Protein AF-A0A058ZZE0-F1 (afdb_monomer)

Organism: Eucalyptus grandis (NCBI:txid71139)

Radius of gyration: 18.57 Å; Cα contacts (8 Å, |Δi|>4): 77; chains: 1; bounding box: 70×39×33 Å

Secondary structure (DSSP, 8-state):
-----HHHHHHHHHHHHHHHHHHHHHHHTT-GGGHHHHHHTT--HHHHHHGGG--HHHHHHHHHHTT--HHHHHHHHHHHHHHHHHHHHT-SSS---TTSPPTT-HHHHHHHHHHHHHHHHTS----

Solvent-accessible surface area (backbone atoms only — not comparable to full-atom values): 7560 Å² total; per-residue (Å²): 133,86,80,78,48,69,68,55,54,50,49,50,48,52,50,54,51,36,42,49,49,42,30,52,46,28,43,76,72,78,43,39,88,47,30,64,51,34,58,76,70,67,52,36,41,67,55,61,58,51,56,82,73,56,50,73,65,53,48,57,49,48,35,60,77,56,74,49,53,69,69,58,52,53,49,54,55,50,52,56,48,51,53,55,49,28,37,75,69,65,49,78,87,58,88,71,56,91,60,59,74,67,71,75,49,68,67,58,57,55,53,53,54,54,55,56,53,62,64,64,69,75,75,72,82,82,135

pLDDT: mean 70.48, std 19.91, range [34.72, 96.38]

InterPro domains:
  IPR001660 Sterile alpha motif domain [PF07647] (19-52)
  IPR001660 Sterile alpha motif domain [PS50105] (17-59)
  IPR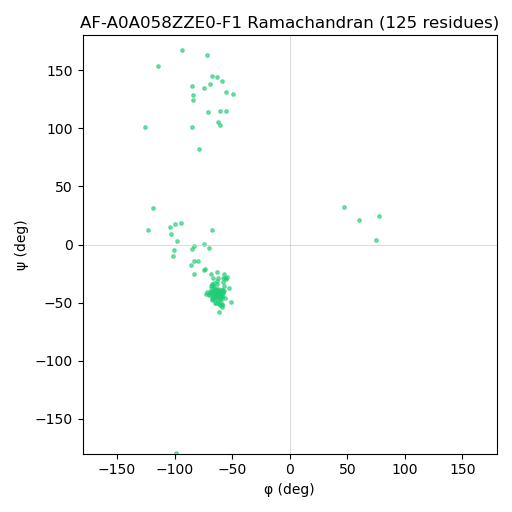013761 Sterile alpha motif/pointed domain superfamily [G3DSA:1.10.150.50] (18-86)
  IPR013761 Sterile alpha motif/pointed domain superfamily [SSF47769] (1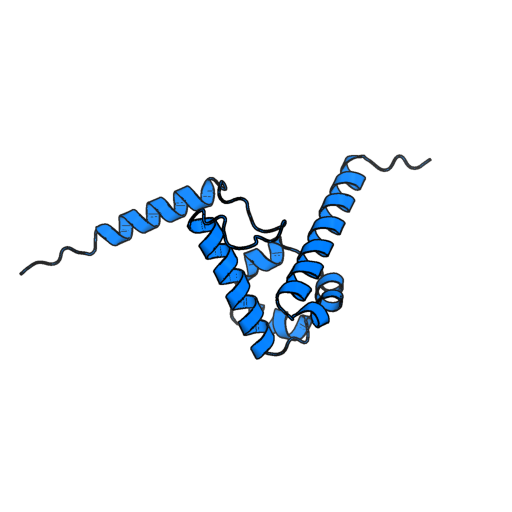9-87)

Structure (mmCIF, N/CA/C/O backbone):
data_AF-A0A058ZZE0-F1
#
_entry.id   AF-A0A058ZZE0-F1
#
loop_
_atom_site.group_PDB
_atom_site.id
_atom_site.type_symbol
_atom_site.label_atom_id
_atom_site.label_alt_id
_atom_site.label_comp_id
_atom_site.label_asym_id
_atom_site.label_entity_id
_atom_site.label_seq_id
_atom_site.pdbx_PDB_ins_code
_atom_site.Cartn_x
_atom_site.Cartn_y
_atom_site.Cartn_z
_atom_site.occupancy
_atom_site.B_iso_or_equiv
_atom_site.au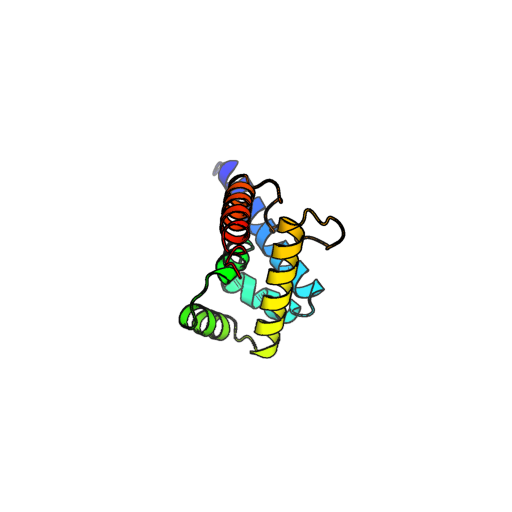th_seq_id
_atom_site.auth_comp_id
_atom_site.auth_asym_id
_atom_site.auth_atom_id
_atom_site.pdbx_PDB_model_num
ATOM 1 N N . MET A 1 1 ? -23.749 26.790 -20.088 1.00 42.28 1 MET A N 1
ATOM 2 C CA . MET A 1 1 ? -23.178 25.426 -20.089 1.00 42.28 1 MET A CA 1
ATOM 3 C C . MET A 1 1 ? -21.730 25.502 -19.623 1.00 42.28 1 MET A C 1
ATOM 5 O O . MET A 1 1 ? -20.965 26.191 -20.289 1.00 42.28 1 MET A O 1
ATOM 9 N N . PRO A 1 2 ? -21.343 24.886 -18.493 1.00 47.06 2 PRO A N 1
ATOM 10 C CA . PRO A 1 2 ? -19.945 24.852 -18.069 1.00 47.06 2 PRO A CA 1
ATOM 11 C C . PRO A 1 2 ? -19.154 23.922 -18.996 1.00 47.06 2 PRO A C 1
ATOM 13 O O . PRO A 1 2 ? -19.393 22.717 -19.033 1.00 47.06 2 PRO A O 1
ATOM 16 N N . HIS A 1 3 ? -18.225 24.482 -19.769 1.00 52.53 3 HIS A N 1
ATOM 17 C CA . HIS A 1 3 ? -17.410 23.717 -20.709 1.00 52.53 3 HIS A CA 1
ATOM 18 C C . HIS A 1 3 ? -16.287 22.998 -19.945 1.00 52.53 3 HIS A C 1
ATOM 20 O O . HIS A 1 3 ? -15.171 23.508 -19.840 1.00 52.53 3 HIS A O 1
ATOM 26 N N . ILE A 1 4 ? -16.596 21.837 -19.353 1.00 57.31 4 ILE A N 1
ATOM 27 C CA . ILE A 1 4 ? -15.618 21.022 -18.615 1.00 57.31 4 ILE A CA 1
ATOM 28 C C . ILE A 1 4 ? -14.449 20.725 -19.558 1.00 57.31 4 ILE A C 1
ATOM 30 O O . ILE A 1 4 ? -14.621 20.083 -20.593 1.00 57.31 4 ILE A O 1
ATOM 34 N N . SER A 1 5 ? -13.266 21.247 -19.228 1.00 67.31 5 SER A N 1
ATOM 35 C CA . SER A 1 5 ? -12.094 21.132 -20.095 1.00 67.31 5 SER A CA 1
ATOM 36 C C . SER A 1 5 ? -11.747 19.665 -20.347 1.00 67.31 5 SER A C 1
ATOM 38 O O . SER A 1 5 ? -11.775 18.848 -19.425 1.00 67.31 5 SER A O 1
ATOM 40 N N . MET A 1 6 ? -11.342 19.336 -21.576 1.00 60.91 6 MET A N 1
ATOM 41 C CA . MET A 1 6 ? -10.883 17.988 -21.931 1.00 60.91 6 MET A CA 1
ATOM 42 C C . MET A 1 6 ? -9.715 17.536 -21.040 1.00 60.91 6 MET A C 1
ATOM 44 O O . MET A 1 6 ? -9.610 16.356 -20.728 1.00 60.91 6 MET A O 1
ATOM 48 N N . ALA A 1 7 ? -8.895 18.471 -20.542 1.00 48.19 7 ALA A N 1
ATOM 49 C 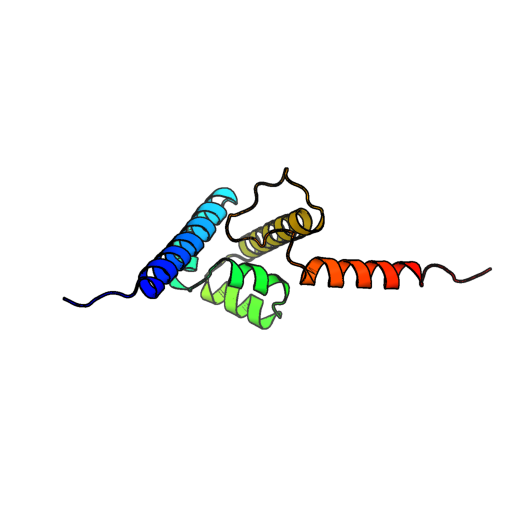CA . ALA A 1 7 ? -7.859 18.183 -19.549 1.00 48.19 7 ALA A CA 1
ATOM 50 C C . ALA A 1 7 ? -8.435 17.711 -18.199 1.00 48.19 7 ALA A C 1
ATOM 52 O O . ALA A 1 7 ? -7.875 16.809 -17.587 1.00 48.19 7 ALA A O 1
ATOM 53 N N . ILE A 1 8 ? -9.572 18.263 -17.756 1.00 58.16 8 ILE A N 1
ATOM 54 C CA . ILE A 1 8 ? -10.271 17.827 -16.535 1.00 58.16 8 ILE A CA 1
ATOM 55 C C . ILE A 1 8 ? -10.881 16.440 -16.751 1.00 58.16 8 ILE A C 1
ATOM 57 O O . ILE A 1 8 ? -10.752 15.586 -15.881 1.00 58.16 8 ILE A O 1
ATOM 61 N N . LEU A 1 9 ? -11.488 16.177 -17.914 1.00 55.06 9 LEU A N 1
ATOM 62 C CA . LEU A 1 9 ? -12.033 14.853 -18.239 1.00 55.06 9 LEU A CA 1
ATOM 63 C C . LEU A 1 9 ? -10.933 13.783 -18.328 1.00 55.06 9 LEU A C 1
ATOM 65 O O . LEU A 1 9 ? -11.092 12.705 -17.761 1.00 55.06 9 LEU A O 1
ATOM 69 N N . LEU A 1 10 ? -9.798 14.086 -18.966 1.00 56.81 10 LEU A N 1
ATOM 70 C CA . LEU A 1 10 ? -8.638 13.190 -19.031 1.00 56.81 10 LEU A CA 1
ATOM 71 C C . LEU A 1 10 ? -7.994 12.973 -17.655 1.00 56.81 10 LEU A C 1
ATOM 73 O O . LEU A 1 10 ? -7.623 11.845 -17.334 1.00 56.81 10 LEU A O 1
ATOM 77 N N . TRP A 1 11 ? -7.897 14.015 -16.823 1.00 56.19 11 TRP A N 1
ATOM 78 C CA . TRP A 1 11 ? -7.383 13.904 -15.456 1.00 56.19 11 TRP A CA 1
ATOM 79 C C . TRP A 1 11 ? -8.311 13.068 -14.568 1.00 56.19 11 TRP A C 1
ATOM 81 O O . TRP A 1 11 ? -7.844 12.141 -13.912 1.00 56.19 11 TRP A O 1
ATOM 91 N N . LEU A 1 12 ? -9.626 13.316 -14.608 1.00 52.66 12 LEU A N 1
ATOM 92 C CA . LEU A 1 12 ? -10.628 12.511 -13.901 1.00 52.66 12 LEU A CA 1
ATOM 93 C C . LEU A 1 12 ? -10.630 11.057 -14.382 1.00 52.66 12 LEU A C 1
ATOM 95 O O . LEU A 1 12 ? -10.701 10.153 -13.555 1.00 52.66 12 LEU A O 1
ATOM 99 N N . PHE A 1 13 ? -10.505 10.814 -15.690 1.00 57.16 13 PHE A N 1
ATOM 100 C CA . PHE A 1 13 ? -10.391 9.465 -16.241 1.00 57.16 13 PHE A CA 1
ATOM 101 C C . PHE A 1 13 ? -9.134 8.759 -15.720 1.00 57.16 13 PHE A C 1
ATOM 103 O O . PHE A 1 13 ? -9.238 7.668 -15.165 1.00 57.16 13 PHE A O 1
ATOM 110 N N . HIS A 1 14 ? -7.961 9.396 -15.812 1.00 57.53 14 HIS A N 1
ATOM 111 C CA . HIS A 1 14 ? -6.702 8.830 -15.320 1.00 57.53 14 HIS A CA 1
ATOM 112 C C . HIS A 1 14 ? -6.744 8.570 -13.805 1.00 57.53 14 HIS A C 1
ATOM 114 O O . HIS A 1 14 ? -6.316 7.512 -13.348 1.00 57.53 14 HIS A O 1
ATOM 120 N N . PHE A 1 15 ? -7.317 9.496 -13.032 1.00 50.53 15 PHE A N 1
ATOM 121 C CA . PHE A 1 15 ? -7.522 9.376 -11.589 1.00 50.53 15 PHE A CA 1
ATOM 122 C C . PHE A 1 15 ? -8.431 8.184 -11.252 1.00 50.53 15 PHE A C 1
ATOM 124 O O . PHE A 1 15 ? -8.007 7.262 -10.554 1.00 50.53 15 PHE A O 1
ATOM 131 N N . LEU A 1 16 ? -9.655 8.149 -11.790 1.00 53.06 16 LEU A N 1
ATOM 132 C CA . LEU A 1 16 ? -10.622 7.072 -11.542 1.00 53.06 16 LEU A CA 1
ATOM 133 C C . LEU A 1 16 ? -10.062 5.700 -11.948 1.00 53.06 16 LEU A C 1
ATOM 135 O O . LEU A 1 16 ? -10.208 4.735 -11.199 1.00 53.06 16 LEU A O 1
ATOM 139 N N . PHE A 1 17 ? -9.368 5.631 -13.085 1.00 52.62 17 PHE A N 1
ATOM 140 C CA . PHE A 1 17 ? -8.747 4.414 -13.603 1.00 52.62 17 PHE A CA 1
ATOM 141 C C . PHE A 1 17 ? -7.586 3.933 -12.714 1.00 52.62 17 PHE A C 1
ATOM 143 O O . PHE A 1 17 ? -7.548 2.760 -12.339 1.00 52.62 17 PHE A O 1
ATOM 150 N N . ALA A 1 18 ? -6.690 4.831 -12.284 1.00 57.28 18 ALA A N 1
ATOM 151 C CA . ALA A 1 18 ? -5.594 4.498 -11.371 1.00 57.28 18 ALA A CA 1
ATOM 152 C C . ALA A 1 18 ? -6.100 4.000 -10.003 1.00 57.28 18 ALA A C 1
ATOM 154 O O . ALA A 1 18 ? -5.579 3.017 -9.473 1.00 57.28 18 ALA A O 1
ATOM 155 N N . PHE A 1 19 ? -7.150 4.616 -9.449 1.00 57.22 19 PHE A N 1
ATOM 156 C CA . PHE A 1 19 ? -7.791 4.132 -8.219 1.00 57.22 19 PHE A CA 1
ATOM 157 C C . PHE A 1 19 ? -8.503 2.785 -8.408 1.00 57.22 19 PHE A C 1
ATOM 159 O O . PHE A 1 19 ? -8.502 1.951 -7.498 1.00 57.22 19 PHE A O 1
ATOM 166 N N . GLN A 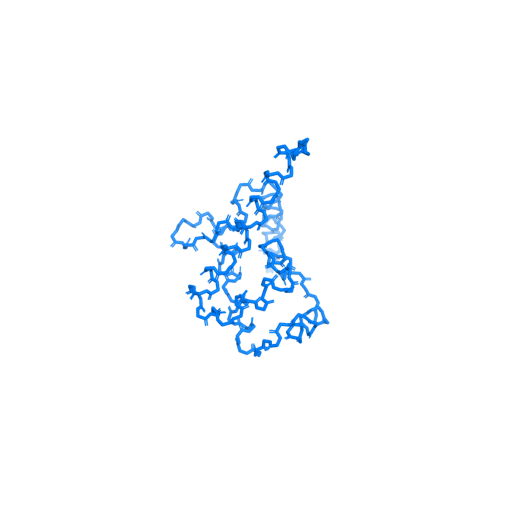1 20 ? -9.084 2.531 -9.583 1.00 62.19 20 GLN A N 1
ATOM 167 C CA . GLN A 1 20 ? -9.776 1.276 -9.872 1.00 62.19 20 GLN A CA 1
ATOM 168 C C . GLN A 1 20 ? -8.820 0.071 -9.949 1.00 62.19 20 GLN A C 1
ATOM 170 O O . GLN A 1 20 ? -9.195 -1.002 -9.476 1.00 62.19 20 GLN A O 1
ATOM 175 N N . ASP A 1 21 ? -7.595 0.229 -10.464 1.00 73.88 21 ASP A N 1
ATOM 176 C CA . ASP A 1 21 ? -6.626 -0.882 -10.642 1.00 73.88 21 ASP A CA 1
ATOM 177 C C . ASP A 1 21 ? -5.552 -0.928 -9.535 1.00 73.88 21 ASP A C 1
ATOM 179 O O . ASP A 1 21 ? -4.848 -1.931 -9.409 1.00 73.88 21 ASP A O 1
ATOM 183 N N . VAL A 1 22 ? -5.520 0.045 -8.616 1.00 85.38 22 VAL A N 1
ATOM 184 C CA . VAL A 1 22 ? -5.113 -0.242 -7.225 1.00 85.38 22 VAL A CA 1
ATOM 185 C C . VAL A 1 22 ? -6.164 -1.131 -6.555 1.00 85.38 22 VAL A C 1
ATOM 187 O O . VAL A 1 22 ? -5.817 -2.162 -5.984 1.00 85.38 22 VAL A O 1
ATOM 190 N N . GLY A 1 23 ? -7.453 -0.790 -6.679 1.00 88.38 23 GLY A N 1
ATOM 191 C CA . GLY A 1 23 ? -8.549 -1.549 -6.072 1.00 88.38 23 GLY A CA 1
ATOM 192 C C . GLY A 1 23 ? -8.624 -3.013 -6.517 1.00 88.38 23 GLY A C 1
ATOM 193 O O . GLY A 1 23 ? -8.624 -3.902 -5.670 1.00 88.38 23 GLY A O 1
ATOM 194 N N . ARG A 1 24 ? -8.628 -3.277 -7.830 1.00 87.12 24 ARG A N 1
ATOM 195 C CA . ARG A 1 24 ? -8.633 -4.650 -8.369 1.00 87.12 24 ARG A CA 1
ATOM 196 C C . ARG A 1 24 ? -7.330 -5.392 -8.048 1.00 87.12 24 ARG A C 1
ATOM 198 O O . ARG A 1 24 ? -7.368 -6.581 -7.763 1.00 87.12 24 ARG A O 1
ATOM 205 N N . TRP A 1 25 ? -6.176 -4.718 -8.039 1.00 89.00 25 TRP A N 1
ATOM 206 C CA . TRP A 1 25 ? -4.921 -5.372 -7.651 1.00 89.00 25 TRP A CA 1
ATOM 207 C C . TRP A 1 25 ? -4.930 -5.831 -6.187 1.00 89.00 25 TRP A C 1
ATOM 209 O O . TRP A 1 25 ? -4.479 -6.938 -5.906 1.00 89.00 25 TRP A O 1
ATOM 219 N N . LEU A 1 26 ? -5.495 -5.037 -5.268 1.00 92.38 26 LEU A N 1
ATOM 220 C CA . LEU A 1 26 ? -5.702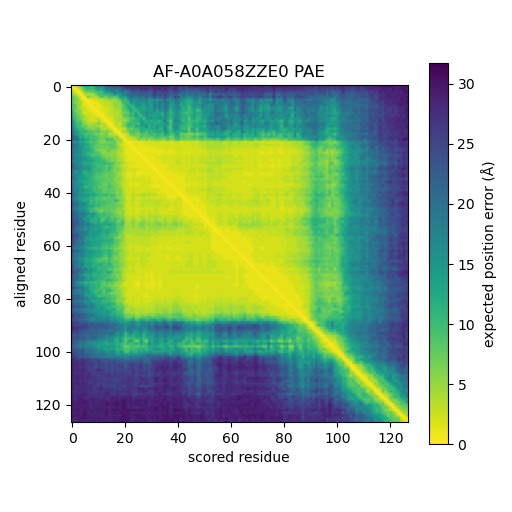 -5.460 -3.877 1.00 92.38 26 LEU A CA 1
ATOM 221 C C . LEU A 1 26 ? -6.571 -6.722 -3.795 1.00 92.38 26 LEU A C 1
ATOM 223 O O . LEU A 1 26 ? -6.245 -7.627 -3.031 1.00 92.38 26 LEU A O 1
ATOM 227 N N . GLU A 1 27 ? -7.638 -6.810 -4.594 1.00 92.25 27 GLU A N 1
ATOM 228 C CA . GLU A 1 27 ? -8.476 -8.013 -4.699 1.00 92.25 27 GLU A CA 1
ATOM 229 C C . GLU A 1 27 ? -7.655 -9.226 -5.189 1.00 92.25 27 GLU A C 1
ATOM 231 O O . GLU A 1 27 ? -7.703 -10.279 -4.556 1.00 92.25 27 GLU A O 1
ATOM 236 N N . GLU A 1 28 ? -6.812 -9.066 -6.218 1.00 90.19 28 GLU A N 1
ATOM 237 C CA . GLU A 1 28 ? -5.928 -10.133 -6.729 1.00 90.19 28 GLU A CA 1
ATOM 238 C C . GLU A 1 28 ? -4.887 -10.638 -5.710 1.00 90.19 28 GLU A C 1
ATOM 240 O O . GLU A 1 28 ? -4.497 -11.805 -5.767 1.00 90.19 28 GLU A O 1
ATOM 245 N N . ILE A 1 29 ? -4.444 -9.799 -4.764 1.00 91.19 29 ILE A N 1
ATOM 246 C CA . ILE A 1 29 ? -3.465 -10.176 -3.723 1.00 91.19 29 ILE A CA 1
ATOM 247 C C . ILE A 1 29 ? -4.104 -10.509 -2.361 1.00 91.19 29 ILE A C 1
ATOM 249 O O . ILE A 1 29 ? -3.407 -10.542 -1.348 1.00 91.19 29 ILE A O 1
ATOM 253 N N . ASN A 1 30 ? -5.416 -10.781 -2.326 1.00 93.88 30 ASN A N 1
ATOM 254 C CA . ASN A 1 30 ? -6.213 -11.066 -1.117 1.00 93.88 30 ASN A CA 1
ATOM 255 C C . ASN A 1 30 ? -6.248 -9.929 -0.069 1.00 93.88 30 ASN A C 1
ATOM 257 O O . ASN A 1 30 ? -6.591 -10.153 1.090 1.00 93.88 30 ASN A O 1
ATOM 261 N N . LEU A 1 31 ? -5.956 -8.690 -0.476 1.00 95.62 31 LEU A N 1
ATOM 262 C CA . LEU A 1 31 ? -6.081 -7.471 0.336 1.00 95.62 31 LEU A CA 1
ATOM 263 C C . LEU A 1 31 ? -7.314 -6.624 -0.044 1.00 95.62 31 LEU A C 1
ATOM 265 O O . LEU A 1 31 ? -7.412 -5.462 0.347 1.00 95.62 31 LEU A O 1
ATOM 269 N N . GLY A 1 32 ? -8.267 -7.189 -0.796 1.00 93.75 32 GLY A N 1
ATOM 270 C CA . GLY A 1 32 ? -9.442 -6.482 -1.329 1.00 93.75 32 GLY A CA 1
ATOM 271 C C . GLY A 1 32 ? -10.327 -5.804 -0.273 1.00 93.75 32 GLY A C 1
ATOM 272 O O . GLY A 1 32 ? -10.941 -4.780 -0.560 1.00 93.75 32 GLY A O 1
ATOM 273 N N . SER A 1 33 ? -10.323 -6.287 0.973 1.00 95.25 33 SER A N 1
ATOM 274 C CA . SER A 1 33 ? -10.980 -5.631 2.117 1.00 95.25 33 SER A CA 1
ATOM 275 C C . SER A 1 33 ? -10.481 -4.201 2.372 1.00 95.25 33 SER A C 1
ATOM 277 O O . SER A 1 33 ? -11.245 -3.355 2.830 1.00 95.25 33 SER A O 1
ATOM 279 N N . TYR A 1 34 ? -9.229 -3.895 2.021 1.00 95.06 34 TYR A N 1
ATOM 280 C CA . TYR A 1 34 ? -8.642 -2.561 2.158 1.00 95.06 34 TYR A CA 1
ATOM 281 C C . TYR A 1 34 ? -8.950 -1.624 0.979 1.00 95.06 34 TYR A C 1
ATOM 283 O O . TYR A 1 34 ? -8.592 -0.449 1.037 1.00 95.06 34 TYR A O 1
ATOM 291 N N . ARG A 1 35 ? -9.629 -2.088 -0.083 1.00 92.50 35 ARG A N 1
ATOM 292 C CA . ARG A 1 35 ? -9.894 -1.303 -1.306 1.00 92.50 35 ARG A CA 1
ATOM 293 C C . ARG A 1 35 ? -10.618 0.017 -1.034 1.00 92.50 35 ARG A C 1
ATOM 295 O O . ARG A 1 35 ? -10.213 1.049 -1.567 1.00 92.50 35 ARG A O 1
ATOM 302 N N . GLN A 1 36 ? -11.670 -0.008 -0.215 1.00 91.94 36 GLN A N 1
ATOM 303 C CA . GLN A 1 36 ? -12.424 1.203 0.125 1.00 91.94 36 GLN A CA 1
ATOM 304 C C . GLN A 1 36 ? -11.561 2.168 0.951 1.00 91.94 36 GLN A C 1
ATOM 306 O O . GLN A 1 36 ? -11.454 3.341 0.606 1.00 91.94 36 GLN A O 1
ATOM 311 N N . ILE A 1 37 ? -10.841 1.641 1.946 1.00 93.81 37 ILE A N 1
ATOM 312 C CA . ILE A 1 37 ? -9.926 2.408 2.798 1.00 93.81 37 ILE A CA 1
ATOM 313 C C . ILE A 1 37 ? -8.812 3.060 1.962 1.00 93.81 37 ILE A C 1
ATOM 315 O O . ILE A 1 37 ? -8.475 4.218 2.191 1.00 93.81 37 ILE A O 1
ATOM 319 N N . PHE A 1 38 ? -8.246 2.368 0.968 1.00 92.69 38 PHE A N 1
ATOM 320 C CA . PHE A 1 38 ? -7.214 2.931 0.086 1.00 92.69 38 PHE A CA 1
ATOM 321 C C . PHE A 1 38 ? -7.767 4.055 -0.798 1.00 92.69 38 PHE A C 1
ATOM 323 O O . PHE A 1 38 ? -7.109 5.086 -0.957 1.00 92.69 38 PHE A O 1
ATOM 330 N N . LYS A 1 39 ? -8.990 3.889 -1.320 1.00 89.44 39 LYS A N 1
ATOM 331 C CA . LYS A 1 39 ? -9.700 4.914 -2.097 1.00 89.44 39 LYS A CA 1
ATOM 332 C C . LYS A 1 39 ? -9.968 6.171 -1.262 1.00 89.44 39 LYS A C 1
ATOM 334 O O . LYS A 1 39 ? -9.631 7.265 -1.700 1.00 89.44 39 LYS A O 1
ATOM 339 N N . GLU A 1 40 ? -10.517 6.017 -0.058 1.00 91.75 40 GLU A N 1
ATOM 340 C CA . GLU A 1 40 ? -10.800 7.120 0.877 1.00 91.75 40 GLU A CA 1
ATOM 341 C C . GLU A 1 40 ? -9.528 7.857 1.311 1.00 91.75 40 GLU A C 1
ATOM 343 O O . GLU A 1 40 ? -9.508 9.081 1.415 1.00 91.75 40 GLU A O 1
ATOM 348 N N . ASN A 1 41 ? -8.433 7.122 1.513 1.00 90.50 41 ASN A N 1
ATOM 349 C CA . ASN A 1 41 ? -7.163 7.684 1.961 1.00 90.50 41 ASN A CA 1
ATOM 350 C C . ASN A 1 41 ? -6.292 8.286 0.844 1.00 90.50 41 ASN A C 1
ATOM 352 O O . ASN A 1 41 ? -5.221 8.824 1.157 1.00 90.50 41 ASN A O 1
ATOM 356 N N . GLY A 1 42 ? -6.738 8.221 -0.416 1.00 88.06 42 GLY A N 1
ATOM 357 C CA . GLY A 1 42 ? -6.051 8.792 -1.578 1.00 88.06 42 GLY A CA 1
ATOM 358 C C . GLY A 1 42 ? -4.857 7.974 -2.087 1.00 88.06 42 GLY A C 1
ATOM 359 O O . GLY A 1 42 ? -3.950 8.537 -2.692 1.00 88.06 42 GLY A O 1
ATOM 360 N N . ILE A 1 43 ? -4.818 6.664 -1.828 1.00 88.88 43 ILE A N 1
ATOM 361 C CA . ILE A 1 43 ? -3.689 5.794 -2.188 1.00 88.88 43 ILE A CA 1
ATOM 362 C C . ILE A 1 43 ? -3.827 5.313 -3.641 1.00 88.88 43 ILE A C 1
ATOM 364 O O . ILE A 1 43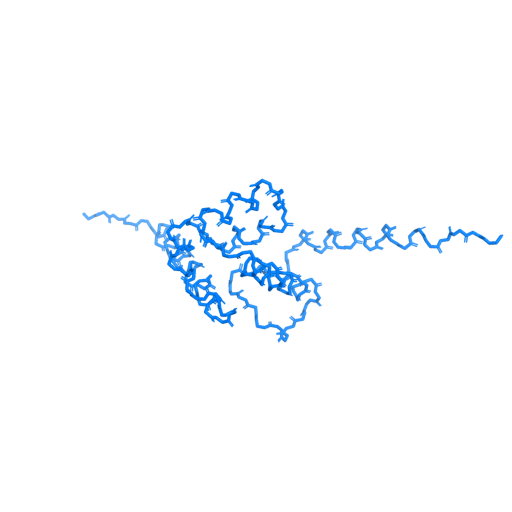 ? -4.584 4.389 -3.940 1.00 88.88 43 ILE A O 1
ATOM 368 N N . ASN A 1 44 ? -3.068 5.949 -4.537 1.00 86.12 44 ASN A N 1
ATOM 369 C CA . ASN A 1 44 ? -2.924 5.582 -5.947 1.00 86.12 44 ASN A CA 1
ATOM 370 C C . ASN A 1 44 ? -1.627 4.772 -6.201 1.00 86.12 44 ASN A C 1
ATOM 372 O O . ASN A 1 44 ? -0.849 4.503 -5.284 1.00 86.12 44 ASN A O 1
ATOM 376 N N . GLY A 1 45 ? -1.375 4.383 -7.456 1.00 82.38 45 GLY A N 1
ATOM 377 C CA . GLY A 1 45 ? -0.177 3.613 -7.825 1.00 82.38 45 GLY A CA 1
ATOM 378 C C . GLY A 1 45 ? 1.152 4.343 -7.583 1.00 82.38 45 GLY A C 1
ATOM 379 O O . GLY A 1 45 ? 2.128 3.713 -7.184 1.00 82.38 45 GLY A O 1
ATOM 380 N N . GLU A 1 46 ? 1.186 5.668 -7.744 1.00 80.81 46 GLU A N 1
ATOM 381 C CA . GLU A 1 46 ? 2.371 6.500 -7.469 1.00 80.81 46 GLU A CA 1
ATOM 382 C C . GLU A 1 46 ? 2.720 6.482 -5.973 1.00 80.81 46 GLU A C 1
ATOM 384 O O . GLU A 1 46 ? 3.878 6.300 -5.588 1.00 80.81 46 GLU A O 1
ATOM 389 N N . TYR A 1 47 ? 1.700 6.581 -5.111 1.00 85.88 47 TYR A N 1
ATOM 390 C CA . TYR A 1 47 ? 1.853 6.431 -3.668 1.00 85.88 47 TYR A CA 1
ATOM 391 C C . TYR A 1 47 ? 2.431 5.050 -3.323 1.00 85.88 47 TYR A C 1
ATOM 393 O O . TYR A 1 47 ? 3.381 4.960 -2.542 1.00 85.88 47 TYR A O 1
ATOM 401 N N . LEU A 1 48 ? 1.924 3.981 -3.946 1.00 86.94 48 LEU A N 1
ATOM 402 C CA . LEU A 1 48 ? 2.429 2.616 -3.755 1.00 86.94 48 LEU A CA 1
ATOM 403 C C . LEU A 1 48 ? 3.867 2.413 -4.260 1.00 86.94 48 LEU A C 1
ATOM 405 O O . LEU A 1 48 ? 4.623 1.661 -3.643 1.00 86.94 48 LEU A O 1
ATOM 409 N N . GLU A 1 49 ? 4.297 3.095 -5.324 1.00 80.75 49 GLU A N 1
ATOM 410 C CA . GLU A 1 49 ? 5.712 3.101 -5.716 1.00 80.75 49 GLU A CA 1
ATOM 411 C C . GLU A 1 49 ? 6.579 3.812 -4.660 1.00 80.75 49 GLU A C 1
ATOM 413 O O . GLU A 1 49 ? 7.626 3.286 -4.249 1.00 80.75 49 GLU A O 1
ATOM 418 N N . SER A 1 50 ? 6.115 4.966 -4.163 1.00 80.94 50 SER A N 1
ATOM 419 C CA . SER A 1 50 ? 6.818 5.769 -3.151 1.00 80.94 50 SER A CA 1
ATOM 420 C C . SER A 1 50 ? 6.998 5.049 -1.805 1.00 80.94 50 SER A C 1
ATOM 422 O O . SER A 1 50 ? 7.976 5.309 -1.098 1.00 80.94 50 SER A O 1
ATOM 424 N N . MET A 1 51 ? 6.146 4.060 -1.488 1.00 83.19 51 MET A N 1
ATOM 425 C CA . MET A 1 51 ? 6.308 3.192 -0.309 1.00 83.19 51 MET A CA 1
ATOM 426 C C . MET A 1 51 ? 7.682 2.514 -0.250 1.00 83.19 51 MET A C 1
ATOM 428 O O . MET A 1 51 ? 8.187 2.229 0.835 1.00 83.19 51 MET A O 1
ATOM 432 N N . SER A 1 52 ? 8.323 2.278 -1.401 1.00 75.94 52 SER A N 1
ATOM 433 C CA . SER A 1 52 ? 9.657 1.667 -1.457 1.00 75.94 52 SER A CA 1
ATOM 434 C C . SER A 1 52 ? 10.802 2.561 -0.947 1.00 75.94 52 SER A C 1
ATOM 436 O O . SER A 1 52 ? 11.937 2.091 -0.871 1.00 75.94 52 SER A O 1
ATOM 438 N N . THR A 1 53 ? 10.506 3.807 -0.561 1.00 82.19 53 THR A N 1
ATOM 439 C CA . THR A 1 53 ? 11.422 4.751 0.105 1.00 82.19 53 THR A CA 1
ATOM 440 C C . THR A 1 53 ? 10.900 5.264 1.457 1.00 82.19 53 THR A C 1
ATOM 442 O O . THR A 1 53 ? 11.446 6.229 1.985 1.00 82.19 53 THR A O 1
ATOM 445 N N . PHE A 1 54 ? 9.851 4.661 2.031 1.00 85.38 54 PHE A N 1
ATOM 446 C CA . PHE A 1 54 ? 9.281 5.133 3.300 1.00 85.38 54 PHE A CA 1
ATOM 447 C C . PHE A 1 54 ? 10.204 4.897 4.505 1.00 85.38 54 PHE A C 1
ATOM 449 O O . PHE A 1 54 ? 10.760 3.813 4.683 1.00 85.38 54 PHE A O 1
ATOM 456 N N . THR A 1 55 ? 10.280 5.893 5.389 1.00 90.62 55 THR A N 1
ATOM 457 C CA . THR A 1 55 ? 10.850 5.751 6.735 1.00 90.62 55 THR A CA 1
ATOM 458 C C . THR A 1 55 ? 9.931 4.930 7.646 1.00 90.62 55 THR A C 1
ATOM 460 O O . THR A 1 55 ? 8.731 4.791 7.391 1.00 90.62 55 THR A O 1
ATOM 463 N N . THR A 1 56 ? 10.461 4.439 8.770 1.00 89.62 56 THR A N 1
ATOM 464 C CA . THR A 1 56 ? 9.679 3.741 9.806 1.00 89.62 56 THR A CA 1
ATOM 465 C C . THR A 1 56 ? 8.467 4.556 10.272 1.00 89.62 56 THR A C 1
ATOM 467 O O . THR A 1 56 ? 7.390 4.002 10.475 1.00 89.62 56 THR A O 1
ATOM 470 N N . GLU A 1 57 ? 8.592 5.881 10.378 1.00 93.56 57 GLU A N 1
ATOM 471 C CA . GLU A 1 57 ? 7.479 6.764 10.745 1.00 93.56 57 GLU A CA 1
ATOM 472 C C . GLU A 1 57 ? 6.398 6.836 9.664 1.00 93.56 57 GLU A C 1
ATOM 474 O O . GLU A 1 57 ? 5.208 6.798 9.980 1.00 93.56 57 GLU A O 1
ATOM 479 N N . GLN A 1 58 ? 6.793 6.916 8.389 1.00 89.50 58 GLN A N 1
ATOM 480 C CA . GLN A 1 58 ? 5.863 6.915 7.258 1.00 89.50 58 GLN A CA 1
ATOM 481 C C . GLN A 1 58 ? 5.131 5.571 7.156 1.00 89.50 58 GLN A C 1
ATOM 483 O O . GLN A 1 58 ? 3.915 5.562 6.970 1.00 89.50 58 GLN A O 1
ATOM 488 N N . ILE A 1 59 ? 5.829 4.455 7.393 1.00 90.12 59 ILE A N 1
ATOM 489 C CA . ILE A 1 59 ? 5.240 3.114 7.527 1.00 90.12 59 ILE A CA 1
ATOM 490 C C . ILE A 1 59 ? 4.215 3.084 8.671 1.00 90.12 59 ILE A C 1
ATOM 492 O O . ILE A 1 59 ? 3.055 2.738 8.456 1.00 90.12 59 ILE A O 1
ATOM 496 N N . LEU A 1 60 ? 4.592 3.508 9.881 1.00 92.88 60 LEU A N 1
ATOM 497 C CA . LEU A 1 60 ? 3.693 3.504 11.041 1.00 92.88 60 LEU A CA 1
ATOM 498 C C . LEU A 1 60 ? 2.524 4.493 10.897 1.00 92.88 60 LEU A C 1
ATOM 500 O O . LEU A 1 60 ? 1.456 4.268 11.469 1.00 92.88 60 LEU A O 1
ATOM 504 N N . ARG A 1 61 ? 2.687 5.595 10.155 1.00 94.38 61 ARG A N 1
ATOM 505 C CA . ARG A 1 61 ? 1.601 6.526 9.804 1.00 94.38 61 ARG A CA 1
ATOM 506 C C . ARG A 1 61 ? 0.663 5.912 8.761 1.00 94.38 61 ARG A C 1
ATOM 508 O O . ARG A 1 61 ? -0.546 6.010 8.942 1.00 94.38 61 ARG A O 1
ATOM 515 N N . PHE A 1 62 ? 1.190 5.245 7.733 1.00 92.62 62 PHE A N 1
ATOM 516 C CA . PHE A 1 62 ? 0.408 4.528 6.719 1.00 92.62 62 PHE A CA 1
ATOM 517 C C . PHE A 1 62 ? -0.442 3.414 7.337 1.00 92.62 62 PHE A C 1
ATOM 519 O O . PHE A 1 62 ? -1.653 3.389 7.141 1.00 92.62 62 PHE A O 1
ATOM 526 N N . ILE A 1 63 ? 0.176 2.539 8.134 1.00 94.31 63 ILE A N 1
ATOM 527 C CA . ILE A 1 63 ? -0.483 1.389 8.768 1.00 94.31 63 ILE A CA 1
ATOM 528 C C . ILE A 1 63 ? -1.648 1.843 9.656 1.00 94.31 63 ILE A C 1
ATOM 530 O O . ILE A 1 63 ? -2.741 1.289 9.552 1.00 94.31 63 ILE A O 1
ATOM 534 N N . ARG A 1 64 ? -1.449 2.901 10.459 1.00 94.69 64 ARG A N 1
ATOM 535 C CA . ARG A 1 64 ? -2.520 3.517 11.261 1.00 94.69 64 ARG A CA 1
ATOM 536 C C . ARG A 1 64 ? -3.606 4.150 10.387 1.00 94.69 64 ARG A C 1
ATOM 538 O O . ARG A 1 64 ? -4.770 3.828 10.576 1.00 94.69 64 ARG A O 1
ATOM 545 N N . LYS A 1 65 ? -3.236 4.983 9.404 1.00 94.06 65 LYS A N 1
ATOM 546 C CA . LYS A 1 65 ? -4.175 5.653 8.478 1.00 94.06 65 LYS A CA 1
ATOM 547 C C . LYS A 1 65 ? -5.046 4.653 7.695 1.00 94.06 65 LYS A C 1
ATOM 549 O O . LYS A 1 65 ? -6.199 4.947 7.409 1.00 94.06 65 LYS A O 1
ATOM 554 N N . CYS A 1 66 ? -4.516 3.469 7.388 1.00 94.31 66 CYS A N 1
ATOM 555 C CA . CYS A 1 66 ? -5.222 2.419 6.648 1.00 94.31 66 CYS A CA 1
ATOM 556 C C . CYS A 1 66 ? -5.843 1.328 7.539 1.00 94.31 66 CYS A C 1
ATOM 558 O O . CYS A 1 66 ? -6.342 0.341 7.001 1.00 94.31 66 CYS A O 1
ATOM 560 N N . HIS A 1 67 ? -5.755 1.447 8.872 1.00 94.94 67 HIS A N 1
ATOM 561 C CA . HIS A 1 67 ? -6.162 0.412 9.839 1.00 94.94 67 HIS A CA 1
ATOM 562 C C . HIS A 1 67 ? -5.642 -1.004 9.489 1.00 94.94 67 HIS A C 1
ATOM 564 O O . HIS A 1 67 ? -6.295 -2.016 9.745 1.00 94.94 67 HIS A O 1
ATOM 570 N N . MET A 1 68 ? -4.460 -1.079 8.869 1.00 95.19 68 MET A N 1
ATOM 571 C CA . MET A 1 68 ? -3.945 -2.297 8.242 1.00 95.19 68 MET A CA 1
ATOM 572 C C . MET A 1 68 ? -3.232 -3.193 9.255 1.00 95.19 68 MET A C 1
ATOM 574 O O . MET A 1 68 ? -2.426 -2.728 10.059 1.00 95.19 68 MET A O 1
ATOM 578 N N . LYS A 1 69 ? -3.483 -4.505 9.206 1.00 96.38 69 LYS A N 1
ATOM 579 C CA . LYS A 1 69 ? -2.741 -5.469 10.033 1.00 96.38 69 LYS A CA 1
ATOM 580 C C . LYS A 1 69 ? -1.283 -5.540 9.575 1.00 96.38 69 LYS A C 1
ATOM 582 O O . LYS A 1 69 ? -0.997 -5.504 8.381 1.00 96.38 69 LYS A O 1
ATOM 587 N N . TRP A 1 70 ? -0.351 -5.730 10.512 1.00 93.12 70 TRP A N 1
ATOM 588 C CA . TRP A 1 70 ? 1.080 -5.822 10.187 1.00 93.12 70 TRP A CA 1
ATOM 589 C C . TRP A 1 70 ? 1.395 -6.950 9.185 1.00 93.12 70 TRP A C 1
ATOM 591 O O . TRP A 1 70 ? 2.179 -6.749 8.262 1.00 93.12 70 TRP A O 1
ATOM 601 N N . GLY A 1 71 ? 0.739 -8.111 9.304 1.00 94.44 71 GLY A N 1
ATOM 602 C CA . GLY A 1 71 ? 0.880 -9.210 8.337 1.00 94.44 71 GLY A CA 1
ATOM 603 C C . GLY A 1 71 ? 0.465 -8.818 6.914 1.00 94.44 71 GLY A C 1
ATOM 604 O O . GLY A 1 71 ? 1.195 -9.088 5.961 1.00 94.44 71 GLY A O 1
ATOM 605 N N . ASP A 1 72 ? -0.650 -8.100 6.783 1.00 95.56 72 ASP A N 1
ATOM 606 C CA . ASP A 1 72 ? -1.197 -7.640 5.503 1.00 95.56 72 ASP A CA 1
ATOM 607 C C . ASP A 1 72 ? -0.295 -6.570 4.868 1.00 95.56 72 ASP A C 1
ATOM 609 O O . ASP A 1 72 ? -0.013 -6.617 3.671 1.00 95.56 72 ASP A O 1
ATOM 613 N N . PHE A 1 73 ? 0.264 -5.670 5.685 1.00 93.62 73 PHE A N 1
ATOM 614 C CA . PHE A 1 73 ? 1.284 -4.708 5.260 1.00 93.62 73 PHE A CA 1
ATOM 615 C C . PHE A 1 73 ? 2.571 -5.393 4.762 1.00 93.62 73 PHE A C 1
ATOM 617 O O . PHE A 1 73 ? 3.167 -4.971 3.767 1.00 93.62 73 PHE A O 1
ATOM 624 N N . ILE A 1 74 ? 2.997 -6.480 5.413 1.00 92.00 74 ILE A N 1
ATOM 625 C CA . ILE A 1 74 ? 4.139 -7.288 4.965 1.00 92.00 74 ILE A CA 1
ATOM 626 C C . ILE A 1 74 ? 3.824 -8.007 3.640 1.00 92.00 74 ILE A C 1
ATOM 628 O O . ILE A 1 74 ? 4.711 -8.108 2.790 1.00 92.00 74 ILE A O 1
ATOM 632 N N . THR A 1 75 ? 2.587 -8.461 3.419 1.00 93.69 75 THR A N 1
ATOM 633 C CA . THR A 1 75 ? 2.130 -9.005 2.125 1.00 93.69 75 THR A CA 1
ATOM 634 C C . THR A 1 75 ? 2.151 -7.937 1.031 1.00 93.69 75 THR A C 1
ATOM 636 O O . THR A 1 75 ? 2.802 -8.137 0.006 1.00 93.69 75 THR A O 1
ATOM 639 N N . LEU A 1 76 ? 1.566 -6.762 1.281 1.00 91.50 76 LEU A N 1
ATOM 640 C CA . LEU A 1 76 ? 1.609 -5.605 0.381 1.00 91.50 76 LEU A CA 1
ATOM 641 C C . LEU A 1 76 ? 3.057 -5.274 -0.037 1.00 91.50 76 LEU A C 1
ATOM 643 O O . LEU A 1 76 ? 3.373 -5.201 -1.224 1.00 91.50 76 LEU A O 1
ATOM 647 N N . CYS A 1 77 ? 3.974 -5.177 0.931 1.00 89.31 77 CYS A N 1
ATOM 648 C CA . CYS A 1 77 ? 5.395 -4.920 0.681 1.00 89.31 77 CYS A CA 1
ATOM 649 C C . CYS A 1 77 ? 6.105 -6.024 -0.129 1.00 89.31 77 CYS A C 1
ATOM 651 O O . CYS A 1 77 ? 7.045 -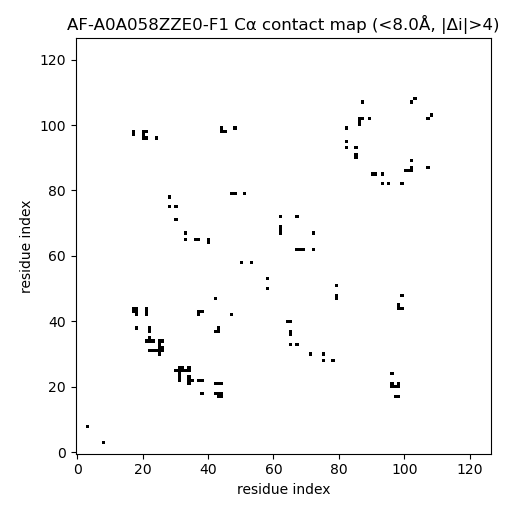5.725 -0.875 1.00 89.31 77 CYS A O 1
ATOM 653 N N . LYS A 1 78 ? 5.692 -7.295 -0.004 1.00 86.50 78 LYS A N 1
ATOM 654 C CA . LYS A 1 78 ? 6.228 -8.409 -0.809 1.00 86.50 78 LYS A CA 1
ATOM 655 C C . LYS A 1 78 ? 5.786 -8.301 -2.268 1.00 86.50 78 LYS A C 1
ATOM 657 O O . LYS A 1 78 ? 6.629 -8.440 -3.156 1.00 86.50 78 LYS A O 1
ATOM 662 N N . GLU A 1 79 ? 4.518 -7.986 -2.523 1.00 88.06 79 GLU A N 1
ATOM 663 C CA . GLU A 1 79 ? 3.999 -7.869 -3.891 1.00 88.06 79 GLU A CA 1
ATOM 664 C C . GLU A 1 79 ? 4.529 -6.617 -4.604 1.00 88.06 79 GLU A C 1
ATOM 666 O O . GLU A 1 79 ? 4.999 -6.721 -5.739 1.00 88.06 79 GLU A O 1
ATOM 671 N N . LEU A 1 80 ? 4.621 -5.470 -3.919 1.00 85.00 80 LEU A N 1
ATOM 672 C CA . LEU A 1 80 ? 5.306 -4.279 -4.450 1.00 85.00 80 LEU A CA 1
ATOM 673 C C . LEU A 1 80 ? 6.768 -4.578 -4.828 1.00 85.00 80 LEU A C 1
ATOM 675 O O . LEU A 1 80 ? 7.251 -4.147 -5.879 1.00 85.00 80 LEU A O 1
ATOM 679 N N . ARG A 1 81 ? 7.477 -5.382 -4.020 1.00 81.12 81 ARG A N 1
ATOM 680 C CA . ARG A 1 81 ? 8.844 -5.829 -4.333 1.00 81.12 81 ARG A CA 1
ATOM 681 C C . ARG A 1 81 ? 8.885 -6.766 -5.545 1.00 81.12 81 ARG A C 1
ATOM 683 O O . ARG A 1 81 ? 9.779 -6.613 -6.376 1.00 81.12 81 ARG A O 1
ATOM 690 N N . ARG A 1 82 ? 7.937 -7.703 -5.678 1.00 77.75 82 ARG A N 1
ATOM 691 C CA . ARG A 1 82 ? 7.819 -8.599 -6.847 1.00 77.75 82 ARG A CA 1
ATOM 692 C C . ARG A 1 82 ? 7.597 -7.810 -8.138 1.00 77.75 82 ARG A C 1
ATOM 694 O O . ARG A 1 82 ? 8.324 -8.036 -9.102 1.00 77.75 82 ARG A O 1
ATOM 701 N N . ILE A 1 83 ? 6.684 -6.836 -8.128 1.00 75.56 83 ILE A N 1
ATOM 702 C CA . ILE A 1 83 ? 6.421 -5.930 -9.258 1.00 75.56 83 ILE A CA 1
ATOM 703 C C . ILE A 1 83 ? 7.692 -5.153 -9.633 1.00 75.56 83 ILE A C 1
ATOM 705 O O . ILE A 1 83 ? 8.123 -5.190 -10.786 1.00 75.56 83 ILE A O 1
ATOM 709 N N . LYS A 1 84 ? 8.355 -4.519 -8.653 1.00 69.88 84 LYS A N 1
ATOM 710 C CA . LYS A 1 84 ? 9.586 -3.740 -8.880 1.00 69.88 84 LYS A CA 1
ATOM 711 C C . LYS A 1 84 ? 10.720 -4.595 -9.464 1.00 69.88 84 LYS A C 1
ATOM 713 O O . LYS A 1 84 ? 11.418 -4.146 -10.372 1.00 69.88 84 LYS A O 1
ATOM 718 N N . VAL A 1 85 ? 10.874 -5.843 -9.012 1.00 69.38 85 VAL A N 1
ATOM 719 C CA . VAL A 1 85 ? 11.846 -6.799 -9.577 1.00 69.38 85 VAL A CA 1
ATOM 720 C C . VAL A 1 85 ? 11.460 -7.247 -10.991 1.00 69.38 85 VAL A C 1
ATOM 722 O O . VAL A 1 85 ? 12.339 -7.315 -11.849 1.00 69.38 85 VAL A O 1
ATOM 725 N N . ALA A 1 86 ? 10.180 -7.509 -11.270 1.00 65.56 86 ALA A N 1
ATOM 726 C CA . ALA A 1 86 ? 9.715 -7.895 -12.604 1.00 65.56 86 ALA A CA 1
ATOM 727 C C . ALA A 1 86 ? 9.955 -6.783 -13.639 1.00 65.56 86 ALA A C 1
ATOM 729 O O . ALA A 1 86 ? 10.502 -7.047 -14.712 1.00 65.56 86 ALA A O 1
ATOM 730 N N . CYS A 1 87 ? 9.640 -5.529 -13.294 1.00 61.91 87 CYS A N 1
ATOM 731 C CA . CYS A 1 87 ? 9.944 -4.379 -14.144 1.00 61.91 87 CYS A CA 1
ATOM 732 C C . CYS A 1 87 ? 11.457 -4.218 -14.374 1.00 61.91 87 CYS A C 1
ATOM 734 O O . CYS A 1 87 ? 11.868 -4.023 -15.514 1.00 61.91 87 CYS A O 1
ATOM 736 N N . LEU A 1 88 ? 12.298 -4.371 -13.343 1.00 59.50 88 LEU A N 1
ATOM 737 C CA . LEU A 1 88 ? 13.762 -4.279 -13.480 1.00 59.50 88 LEU A CA 1
ATOM 738 C C . LEU A 1 88 ? 14.401 -5.431 -14.276 1.00 59.50 88 LEU A C 1
ATOM 740 O O . LEU A 1 88 ? 15.486 -5.251 -14.829 1.00 59.50 88 LEU A O 1
ATOM 744 N N . LYS A 1 89 ? 13.764 -6.606 -14.332 1.00 61.72 89 LYS A N 1
ATOM 745 C CA . LYS A 1 89 ? 14.217 -7.748 -15.145 1.00 61.72 89 LYS A CA 1
ATOM 746 C C . LYS A 1 89 ? 13.732 -7.712 -16.596 1.00 61.72 89 LYS A C 1
ATOM 748 O O . LYS A 1 89 ? 14.267 -8.447 -17.416 1.00 61.72 89 LYS A O 1
ATOM 753 N N . GLY A 1 90 ? 12.704 -6.918 -16.900 1.00 53.75 90 GLY A N 1
ATOM 754 C CA . GLY A 1 90 ? 11.958 -7.034 -18.156 1.00 53.75 90 GLY A CA 1
ATOM 755 C C . GLY A 1 90 ? 11.002 -8.236 -18.199 1.00 53.75 90 GLY A C 1
ATOM 756 O O . GLY A 1 90 ? 10.333 -8.433 -19.206 1.00 53.75 90 GLY A O 1
ATOM 757 N N . ASP A 1 91 ? 10.871 -9.000 -17.108 1.00 50.81 91 ASP A N 1
ATOM 758 C CA . ASP A 1 91 ? 10.061 -10.223 -17.036 1.00 50.81 91 ASP A CA 1
ATOM 759 C C . ASP A 1 91 ? 8.580 -9.936 -17.336 1.00 50.81 91 ASP A C 1
ATOM 761 O O . ASP A 1 91 ? 7.899 -9.229 -16.584 1.00 50.81 91 ASP A O 1
ATOM 765 N N . GLN A 1 92 ? 8.07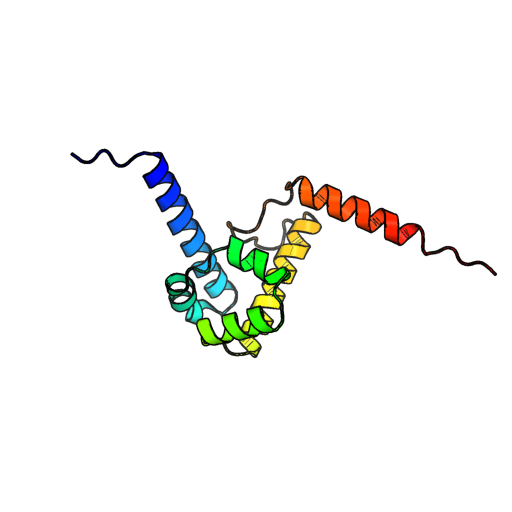4 -10.482 -18.444 1.00 51.69 92 GLN A N 1
ATOM 766 C CA . GLN A 1 92 ? 6.690 -10.289 -18.900 1.00 51.69 92 GLN A CA 1
ATOM 767 C C . GLN A 1 92 ? 5.695 -11.244 -18.209 1.00 51.69 92 GLN A C 1
ATOM 769 O O . GLN A 1 92 ? 4.490 -11.032 -18.281 1.00 51.69 92 GLN A O 1
ATOM 774 N N . LYS A 1 93 ? 6.191 -12.299 -17.537 1.00 49.44 93 LYS A N 1
ATOM 775 C CA . LYS A 1 93 ? 5.374 -13.372 -16.930 1.00 49.44 93 LYS A CA 1
ATOM 776 C C . LYS A 1 93 ? 4.731 -13.022 -15.583 1.00 49.44 93 LYS A C 1
ATOM 778 O O . LYS A 1 93 ? 3.847 -13.745 -15.138 1.00 49.44 93 LYS A O 1
ATOM 783 N N . VAL A 1 94 ? 5.155 -11.944 -14.923 1.00 52.31 94 VAL A N 1
ATOM 784 C CA . VAL A 1 94 ? 4.452 -11.430 -13.737 1.00 52.31 94 VAL A CA 1
ATOM 785 C C . VAL A 1 94 ? 3.313 -10.542 -14.220 1.00 52.31 94 VAL A C 1
ATOM 787 O O . VAL A 1 94 ? 3.564 -9.589 -14.955 1.00 52.31 94 VAL A O 1
ATOM 790 N N . ARG A 1 95 ? 2.076 -10.830 -13.797 1.00 56.44 95 ARG A N 1
ATOM 791 C CA . ARG A 1 95 ? 0.900 -10.001 -14.097 1.00 56.44 95 ARG A CA 1
ATOM 792 C C . ARG A 1 95 ? 1.118 -8.605 -13.506 1.00 56.44 95 ARG A C 1
ATOM 794 O O . ARG A 1 95 ? 1.068 -8.426 -12.291 1.00 56.44 95 ARG A O 1
ATOM 801 N N . ARG A 1 96 ? 1.460 -7.632 -14.355 1.00 60.72 96 ARG A N 1
ATOM 802 C CA . ARG A 1 96 ? 1.803 -6.273 -13.916 1.00 60.72 96 ARG A CA 1
ATOM 803 C C . ARG A 1 96 ? 0.523 -5.454 -13.726 1.00 60.72 96 ARG A C 1
ATOM 805 O O . ARG A 1 96 ? -0.274 -5.409 -14.662 1.00 60.72 96 ARG A O 1
ATOM 812 N N . PRO A 1 97 ? 0.324 -4.785 -12.578 1.00 63.03 97 PRO A N 1
ATOM 813 C CA . PRO A 1 97 ? -0.769 -3.831 -12.422 1.00 63.03 97 PRO A CA 1
ATOM 814 C C . PRO A 1 97 ? -0.605 -2.660 -13.392 1.00 63.03 97 PRO A C 1
ATOM 816 O O . PRO A 1 97 ? 0.517 -2.212 -13.629 1.00 63.03 97 PRO A O 1
ATOM 819 N N . TRP A 1 98 ? -1.710 -2.132 -13.922 1.00 61.00 98 TRP A N 1
ATOM 820 C CA . TRP A 1 98 ? -1.672 -1.138 -15.004 1.00 61.00 98 TRP A CA 1
ATOM 821 C C . TRP A 1 98 ? -1.238 0.278 -14.577 1.00 61.00 98 TRP A C 1
ATOM 823 O O . TRP A 1 98 ? -1.123 1.169 -15.412 1.00 61.00 98 TRP A O 1
ATOM 833 N N . TRP A 1 99 ? -0.936 0.461 -13.288 1.00 59.28 99 TRP A N 1
ATOM 834 C CA . TRP A 1 99 ? -0.308 1.650 -12.703 1.00 59.28 99 TRP A CA 1
ATOM 835 C C . TRP A 1 99 ? 1.197 1.481 -12.420 1.00 59.28 99 TRP A C 1
ATOM 837 O O . TRP A 1 99 ? 1.862 2.455 -12.075 1.00 59.28 99 TRP A O 1
ATOM 847 N N . ALA A 1 100 ? 1.752 0.268 -12.519 1.00 58.25 100 ALA A N 1
ATOM 848 C CA . ALA A 1 100 ? 3.172 0.039 -12.262 1.00 58.25 100 ALA A CA 1
ATOM 849 C C . ALA A 1 100 ? 4.018 0.579 -13.433 1.00 58.25 100 ALA A C 1
ATOM 851 O O . ALA A 1 100 ? 3.685 0.289 -14.586 1.00 58.25 100 ALA A O 1
ATOM 852 N N . PRO A 1 101 ? 5.128 1.308 -13.192 1.00 56.31 101 PRO A N 1
ATOM 853 C CA . PRO A 1 101 ? 5.875 1.947 -14.269 1.00 56.31 101 PRO A CA 1
ATOM 854 C C . PRO A 1 101 ? 6.326 0.979 -15.363 1.00 56.31 101 PRO A C 1
ATOM 856 O O . PRO A 1 101 ? 6.965 -0.049 -15.100 1.00 56.31 101 PRO A O 1
ATOM 859 N N . SER A 1 102 ? 6.069 1.369 -16.613 1.00 51.38 102 SER A N 1
ATOM 860 C CA . SER A 1 102 ? 6.663 0.750 -17.795 1.00 51.38 102 SER A CA 1
ATOM 861 C C . SER A 1 102 ? 8.177 0.634 -17.614 1.00 51.38 102 SER A C 1
ATOM 863 O O . SER A 1 102 ? 8.862 1.617 -17.326 1.00 51.38 102 SER A O 1
ATOM 865 N N . CYS A 1 103 ? 8.729 -0.560 -17.845 1.00 50.91 103 CYS A N 1
ATOM 866 C CA . CYS A 1 103 ? 10.151 -0.882 -17.647 1.00 50.91 103 CYS A CA 1
ATOM 867 C C . CYS A 1 103 ? 11.123 -0.168 -18.616 1.00 50.91 103 CYS A C 1
ATOM 869 O O . CYS A 1 103 ? 12.296 -0.518 -18.695 1.00 50.91 103 CYS A O 1
ATOM 871 N N . LEU A 1 104 ? 10.629 0.840 -19.336 1.00 44.72 104 LEU A N 1
ATOM 872 C CA . LEU A 1 104 ? 11.355 1.730 -20.235 1.00 44.72 104 LEU A CA 1
ATOM 873 C C . LEU A 1 104 ? 11.614 3.115 -19.608 1.00 44.72 104 LEU A C 1
ATOM 875 O O . LEU A 1 104 ? 12.082 4.017 -20.301 1.00 44.72 104 LEU A O 1
ATOM 879 N N . SER A 1 105 ? 11.347 3.314 -18.307 1.00 42.66 105 SER A N 1
ATOM 880 C CA . SER A 1 105 ? 11.722 4.555 -17.618 1.00 42.66 105 SER A CA 1
ATOM 881 C C . SER A 1 105 ? 13.250 4.732 -17.628 1.00 42.66 105 SER A C 1
ATOM 883 O O . SER A 1 105 ? 13.999 4.064 -16.912 1.00 42.66 105 SER A O 1
ATOM 885 N N . ILE A 1 106 ? 13.724 5.653 -18.477 1.00 47.75 106 ILE A N 1
ATOM 886 C CA . ILE A 1 106 ? 15.148 5.872 -18.811 1.00 47.75 106 ILE A CA 1
ATOM 887 C C . ILE A 1 106 ? 16.010 6.119 -17.554 1.00 47.75 106 ILE A C 1
ATOM 889 O O . ILE A 1 106 ? 17.187 5.749 -17.507 1.00 47.75 106 ILE A O 1
ATOM 893 N N . VAL A 1 107 ? 15.404 6.691 -16.509 1.00 48.81 107 VAL A N 1
ATOM 894 C CA . VAL A 1 107 ? 16.001 6.909 -15.182 1.00 48.81 107 VAL A CA 1
ATOM 895 C C . VAL A 1 107 ? 16.433 5.588 -14.525 1.00 48.81 107 VAL A C 1
ATOM 897 O O . VAL A 1 107 ? 17.575 5.470 -14.076 1.00 48.81 107 VAL A O 1
ATOM 900 N N . SER A 1 108 ? 15.567 4.570 -14.525 1.00 47.03 108 SER A N 1
ATOM 901 C CA . SER A 1 108 ? 15.815 3.278 -13.867 1.00 47.03 108 SER A CA 1
ATOM 902 C C . SER A 1 108 ? 16.958 2.509 -14.526 1.00 47.03 108 SER A C 1
ATOM 904 O O . SER A 1 108 ? 17.809 1.946 -13.837 1.00 47.03 108 SER A O 1
ATOM 906 N N . VAL A 1 109 ? 17.031 2.541 -15.862 1.00 44.75 109 VAL A N 1
ATOM 907 C CA . VAL A 1 109 ? 18.113 1.898 -16.626 1.00 44.75 109 VAL A CA 1
ATOM 908 C C . VAL A 1 109 ? 19.460 2.565 -16.325 1.00 44.75 109 VAL A C 1
ATOM 910 O O . VAL A 1 109 ? 20.447 1.868 -16.082 1.00 44.75 109 VAL A O 1
ATOM 913 N N . LYS A 1 110 ? 19.511 3.906 -16.261 1.00 42.31 110 LYS A N 1
ATOM 914 C CA . LYS A 1 110 ? 20.728 4.645 -15.877 1.00 42.31 110 LYS A CA 1
ATOM 915 C C . LYS A 1 110 ? 21.170 4.318 -14.444 1.00 42.31 110 LYS A C 1
ATOM 917 O O . LYS A 1 110 ? 22.351 4.037 -14.232 1.00 42.31 110 LYS A O 1
ATOM 922 N N . ALA A 1 111 ? 20.246 4.285 -13.482 1.00 44.25 111 ALA A N 1
ATOM 923 C CA . ALA A 1 111 ? 20.551 3.946 -12.089 1.00 44.25 111 ALA A CA 1
ATOM 924 C C . ALA A 1 111 ? 21.067 2.499 -11.933 1.00 44.25 111 ALA A C 1
ATOM 926 O O . ALA A 1 111 ? 22.106 2.270 -11.307 1.00 44.25 111 ALA A O 1
ATOM 927 N N . ALA A 1 112 ? 20.396 1.526 -12.558 1.00 46.16 112 ALA A N 1
ATOM 928 C CA . ALA A 1 112 ? 20.787 0.117 -12.509 1.00 46.16 112 ALA A CA 1
ATOM 929 C C . ALA A 1 112 ? 22.144 -0.146 -13.189 1.00 46.16 112 ALA A C 1
ATOM 931 O O . ALA A 1 112 ? 22.956 -0.911 -12.661 1.00 46.16 112 ALA A O 1
ATOM 932 N N . LYS A 1 113 ? 22.427 0.515 -14.323 1.00 45.06 113 LYS A N 1
ATOM 933 C CA . LYS A 1 113 ? 23.718 0.401 -15.025 1.00 45.06 113 LYS A CA 1
ATOM 934 C C . LYS A 1 113 ? 24.875 0.938 -14.173 1.00 45.06 113 LYS A C 1
ATOM 936 O O . LYS A 1 113 ? 25.902 0.271 -14.076 1.00 45.06 113 LYS A O 1
ATOM 941 N N . ARG A 1 114 ? 24.682 2.077 -13.490 1.00 39.62 114 ARG A N 1
ATOM 942 C CA . ARG A 1 114 ? 25.690 2.681 -12.597 1.00 39.62 114 ARG A CA 1
ATOM 943 C C . ARG A 1 114 ? 25.990 1.791 -11.381 1.00 39.62 114 ARG A C 1
ATOM 945 O O . ARG A 1 114 ? 27.152 1.539 -11.088 1.00 39.62 114 ARG A O 1
ATOM 952 N N . ASN A 1 115 ? 24.956 1.238 -10.737 1.00 45.28 115 ASN A N 1
ATOM 953 C CA . ASN A 1 115 ? 25.103 0.329 -9.589 1.00 45.28 115 ASN A CA 1
ATOM 954 C C . ASN A 1 115 ? 25.848 -0.972 -9.967 1.00 45.28 115 ASN A C 1
ATOM 956 O O . ASN A 1 115 ? 26.768 -1.388 -9.260 1.00 45.28 115 ASN A O 1
ATOM 960 N N . ARG A 1 116 ? 25.535 -1.573 -11.130 1.00 47.19 116 ARG A N 1
ATOM 961 C CA . ARG A 1 116 ? 26.272 -2.752 -11.626 1.00 47.19 116 ARG A CA 1
ATOM 962 C C . ARG A 1 116 ? 27.765 -2.480 -11.824 1.00 47.19 116 ARG A C 1
ATOM 964 O O . ARG A 1 116 ? 28.557 -3.351 -11.489 1.00 47.19 116 ARG A O 1
ATOM 971 N N . GLN A 1 117 ? 28.156 -1.302 -12.318 1.00 45.69 117 GLN A N 1
ATOM 972 C CA . GLN A 1 117 ? 29.576 -0.964 -12.484 1.00 45.69 117 GLN A CA 1
ATOM 973 C C . GLN A 1 117 ? 30.301 -0.861 -11.134 1.00 45.69 117 GLN A C 1
ATOM 975 O O . GLN A 1 117 ? 31.338 -1.498 -10.968 1.00 45.69 117 GLN A O 1
ATOM 980 N N . SER A 1 118 ? 29.733 -0.162 -10.144 1.00 44.28 118 SER A N 1
ATOM 981 C CA . SER A 1 118 ? 30.339 -0.054 -8.805 1.00 44.28 118 SER A CA 1
ATOM 982 C C . SER A 1 118 ? 30.574 -1.414 -8.136 1.00 44.28 118 SER A C 1
ATOM 984 O O . SER A 1 118 ? 31.590 -1.597 -7.476 1.00 44.28 118 SER A O 1
ATOM 986 N N . ARG A 1 119 ? 29.680 -2.392 -8.338 1.00 48.47 119 ARG A N 1
ATOM 987 C CA . ARG A 1 119 ? 29.813 -3.738 -7.749 1.00 48.47 119 ARG A CA 1
ATOM 988 C C . ARG A 1 119 ? 30.882 -4.633 -8.385 1.00 48.47 119 ARG A C 1
ATOM 990 O O . ARG A 1 119 ? 31.303 -5.579 -7.732 1.00 48.47 119 ARG A O 1
ATOM 997 N N . VAL A 1 120 ? 31.314 -4.366 -9.619 1.00 43.53 120 VAL A N 1
ATOM 998 C CA . VAL A 1 120 ? 32.370 -5.160 -10.287 1.00 43.53 120 VAL A CA 1
ATOM 999 C C . VAL A 1 120 ? 33.773 -4.703 -9.865 1.00 43.53 120 VAL A C 1
ATOM 1001 O O . VAL A 1 120 ? 34.703 -5.501 -9.870 1.00 43.53 120 VAL A O 1
ATOM 1004 N N . VAL A 1 121 ? 33.926 -3.447 -9.434 1.00 43.66 121 VAL A N 1
ATOM 1005 C CA . VAL A 1 121 ? 35.224 -2.872 -9.026 1.00 43.66 121 VAL A CA 1
ATOM 1006 C C . VAL A 1 121 ? 35.700 -3.389 -7.655 1.00 43.66 121 VAL A C 1
ATOM 1008 O O . VAL A 1 121 ? 36.894 -3.388 -7.387 1.00 43.66 121 VAL A O 1
ATOM 1011 N N . SER A 1 122 ? 34.803 -3.896 -6.801 1.00 44.31 122 SER A N 1
ATOM 1012 C CA . SER A 1 122 ? 35.124 -4.346 -5.431 1.00 44.31 122 SER A CA 1
ATOM 1013 C C . SER A 1 122 ? 35.422 -5.850 -5.284 1.00 44.31 122 SER A C 1
ATOM 1015 O O . SER A 1 122 ? 35.338 -6.372 -4.177 1.00 44.31 122 SER A O 1
ATOM 1017 N N . LEU A 1 123 ? 35.743 -6.561 -6.373 1.00 39.75 123 LEU A N 1
ATOM 1018 C CA . LEU A 1 123 ? 36.100 -7.994 -6.358 1.00 39.75 123 LEU A CA 1
ATOM 1019 C C . LEU A 1 123 ? 37.526 -8.281 -6.869 1.00 39.75 123 LEU A C 1
ATOM 1021 O O . LEU A 1 123 ? 37.810 -9.353 -7.399 1.00 39.75 123 LEU A O 1
ATOM 1025 N N . LYS A 1 124 ? 38.441 -7.331 -6.651 1.00 44.53 124 LYS A N 1
ATOM 1026 C CA . LYS A 1 124 ? 39.879 -7.601 -6.554 1.00 44.53 124 LYS A CA 1
ATOM 1027 C C . LYS A 1 124 ? 40.416 -7.045 -5.236 1.00 44.53 124 LYS A C 1
ATOM 1029 O O . LYS A 1 124 ? 40.661 -5.850 -5.121 1.00 44.53 124 LYS A O 1
ATOM 1034 N N . LEU A 1 125 ? 40.603 -7.945 -4.278 1.00 38.59 125 LEU A N 1
ATOM 1035 C CA . LEU A 1 125 ? 41.733 -7.891 -3.357 1.00 38.59 125 LEU A CA 1
ATOM 1036 C C . LEU A 1 125 ? 42.593 -9.131 -3.644 1.00 38.59 125 LEU A C 1
ATOM 1038 O O . LEU A 1 125 ? 42.094 -10.109 -4.209 1.00 38.59 125 LEU A O 1
ATOM 1042 N N . GLU A 1 126 ? 43.881 -9.035 -3.355 1.00 34.72 126 GLU A N 1
ATOM 1043 C CA . GLU A 1 126 ? 44.923 -9.938 -3.857 1.00 34.72 126 GLU A CA 1
ATOM 1044 C C . GLU A 1 126 ? 45.216 -11.094 -2.880 1.00 34.72 126 GLU A C 1
ATOM 1046 O O . GLU A 1 126 ? 44.751 -11.055 -1.736 1.00 34.72 126 GLU A O 1
ATOM 1051 N N . PRO A 1 127 ? 45.960 -12.129 -3.313 1.00 44.75 127 PRO A N 1
ATOM 1052 C CA . PRO A 1 127 ? 46.922 -12.810 -2.453 1.00 44.75 127 PRO A CA 1
ATOM 1053 C C . PRO A 1 127 ? 48.179 -11.942 -2.247 1.00 44.75 127 PRO A C 1
ATOM 1055 O O . PRO A 1 127 ? 48.759 -11.509 -3.268 1.00 44.75 127 PRO A O 1
#

Mean predicted aligned error: 13.28 Å

Sequence (127 aa):
MPHISMAILLWLFHFLFAFQDVGRWLEEINLGSYRQIFKENGINGEYLESMSTFTTEQILRFIRKCHMKWGDFITLCKELRRIKVACLKGDQKVRRPWWAPSCLSIVSVKAAKRNRQSRVVSLKLEP

Foldseek 3Di:
DPPCDPVNVVVVVVLVLQLVLVLVVCVVLVNNVLSVLCVVLSPGLVNLLCVVVDDPVSLVVVCVSSVHDPVVVVSSVVVSVVLVVCLCVVPPPPPHGPSRDRSVPVVSVVVVVVVVVVVVVPPDDDD